Protein AF-A0A9E2B7E9-F1 (afdb_monomer_lite)

pLDDT: mean 76.08, std 14.95, range [44.81, 96.19]

Secondary structure (DSSP, 8-state):
-EEEEEEEETTEEEEEEEEEEEEEEESSSS--EEEEEEEES--SS-S-HHHHHHHHHHHHHHHHHHHTTPPPS--------S----

Structure (mmCIF, N/CA/C/O backbone):
data_AF-A0A9E2B7E9-F1
#
_entry.id   AF-A0A9E2B7E9-F1
#
loop_
_atom_site.group_PDB
_atom_site.id
_atom_site.type_symbol
_atom_site.label_atom_id
_atom_site.label_alt_id
_atom_site.label_comp_id
_atom_site.label_asym_id
_atom_site.label_entity_id
_atom_site.label_seq_id
_atom_site.pdbx_PDB_ins_code
_atom_site.Cartn_x
_atom_site.Cartn_y
_atom_site.Cartn_z
_atom_site.occupancy
_atom_site.B_iso_or_equiv
_atom_site.auth_seq_id
_atom_site.auth_comp_id
_atom_site.auth_asym_id
_atom_site.auth_atom_id
_atom_site.pdbx_PDB_model_num
ATOM 1 N N . LYS A 1 1 ? 3.516 -4.551 3.815 1.00 67.56 1 LYS A N 1
ATOM 2 C CA . LYS A 1 1 ? 4.756 -5.224 3.351 1.00 67.56 1 LYS A CA 1
ATOM 3 C C . LYS A 1 1 ? 5.015 -4.823 1.903 1.00 67.56 1 LYS A C 1
ATOM 5 O O . LYS A 1 1 ? 4.070 -4.775 1.127 1.00 67.56 1 LYS A O 1
ATOM 10 N N . THR A 1 2 ? 6.265 -4.524 1.554 1.00 62.44 2 THR A N 1
ATOM 11 C CA . THR A 1 2 ? 6.668 -4.118 0.199 1.00 62.44 2 THR A CA 1
ATOM 12 C C . THR A 1 2 ? 7.577 -5.176 -0.425 1.00 62.44 2 THR A C 1
ATOM 14 O O . THR A 1 2 ? 8.289 -5.885 0.296 1.00 62.44 2 THR A O 1
ATOM 17 N N . GLY A 1 3 ? 7.517 -5.303 -1.748 1.00 62.38 3 GLY A N 1
ATOM 18 C CA . GLY A 1 3 ? 8.371 -6.163 -2.560 1.00 62.38 3 GLY A CA 1
ATOM 19 C C . GLY A 1 3 ? 8.725 -5.470 -3.876 1.00 62.38 3 GLY A C 1
ATOM 20 O O . GLY A 1 3 ? 7.973 -4.642 -4.388 1.00 62.38 3 GLY A O 1
ATOM 21 N N . THR A 1 4 ? 9.902 -5.759 -4.413 1.00 59.38 4 THR A N 1
ATOM 22 C CA . THR A 1 4 ? 10.329 -5.306 -5.743 1.00 59.38 4 THR A CA 1
ATOM 23 C C . THR A 1 4 ? 10.997 -6.490 -6.415 1.00 59.38 4 THR A C 1
ATOM 25 O O . THR A 1 4 ? 11.887 -7.100 -5.822 1.00 59.38 4 THR A O 1
ATOM 28 N N . ALA A 1 5 ? 10.526 -6.855 -7.602 1.00 62.22 5 ALA A N 1
ATOM 29 C CA . ALA A 1 5 ? 11.020 -7.998 -8.360 1.00 62.22 5 ALA A CA 1
ATOM 30 C C . ALA A 1 5 ? 11.449 -7.542 -9.756 1.00 62.22 5 ALA A C 1
ATOM 32 O O . ALA A 1 5 ? 10.818 -6.659 -10.327 1.00 62.22 5 ALA A O 1
ATOM 33 N N . LYS A 1 6 ? 12.506 -8.139 -10.314 1.00 62.06 6 LYS A N 1
ATOM 34 C CA . LYS A 1 6 ? 12.847 -7.948 -11.731 1.00 62.06 6 LYS A CA 1
ATOM 35 C C . LYS A 1 6 ? 11.867 -8.726 -12.605 1.00 62.06 6 LYS A C 1
ATOM 37 O O . LYS A 1 6 ? 11.517 -9.860 -12.261 1.00 62.06 6 LYS A O 1
ATOM 42 N N . LYS A 1 7 ? 11.436 -8.144 -13.722 1.00 59.12 7 LYS A N 1
ATOM 43 C CA . LYS A 1 7 ? 10.517 -8.799 -14.660 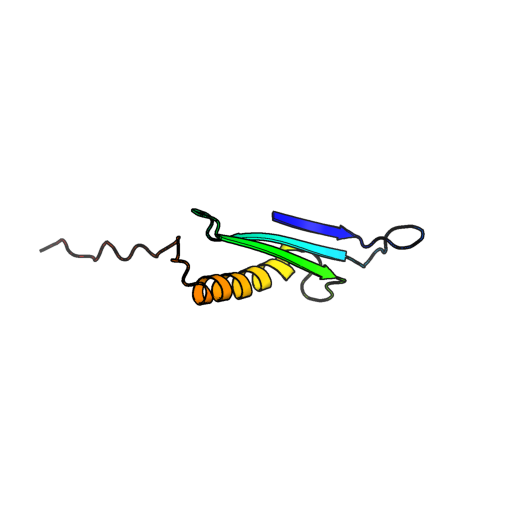1.00 59.12 7 LYS A CA 1
ATOM 44 C C . LYS A 1 7 ? 11.230 -9.951 -15.368 1.00 59.12 7 LYS A C 1
ATOM 46 O O . LYS A 1 7 ? 12.344 -9.801 -15.871 1.00 59.12 7 LYS A O 1
ATOM 51 N N . SER A 1 8 ? 10.596 -11.121 -15.377 1.00 63.81 8 SER A N 1
ATOM 52 C CA . SER A 1 8 ? 11.103 -12.292 -16.093 1.00 63.81 8 SER A CA 1
ATOM 53 C C . SER A 1 8 ? 10.647 -12.249 -17.549 1.00 63.81 8 SER A C 1
ATOM 55 O O . SER A 1 8 ? 9.477 -11.988 -17.828 1.00 63.81 8 SER A O 1
ATOM 5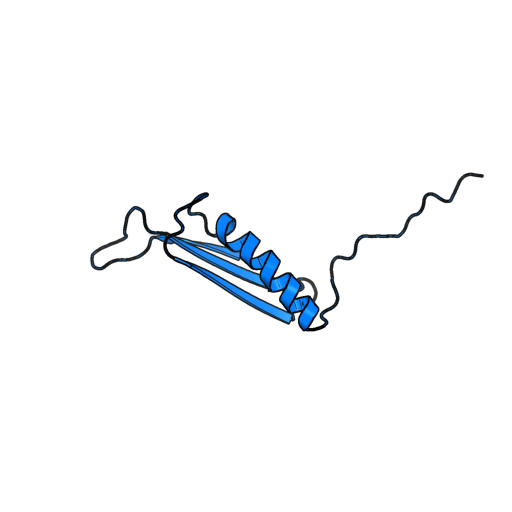7 N N . ILE A 1 9 ? 11.571 -12.528 -18.464 1.00 70.31 9 ILE A N 1
ATOM 58 C CA . ILE A 1 9 ? 11.321 -12.692 -19.899 1.00 70.31 9 ILE A CA 1
ATOM 59 C C . ILE A 1 9 ? 11.814 -14.063 -20.362 1.00 70.31 9 ILE A C 1
ATOM 61 O O . ILE A 1 9 ? 12.606 -14.718 -19.680 1.00 70.31 9 ILE A O 1
ATOM 65 N N . ALA A 1 10 ? 11.354 -14.517 -21.531 1.00 58.19 10 ALA A N 1
ATOM 66 C CA . ALA A 1 10 ? 11.820 -15.771 -22.114 1.00 58.19 10 ALA A CA 1
ATOM 67 C C . ALA A 1 10 ? 13.348 -15.723 -22.314 1.00 58.19 10 ALA A C 1
ATOM 69 O O . ALA A 1 10 ? 13.843 -15.016 -23.186 1.00 58.19 10 ALA A O 1
ATOM 70 N N . GLY A 1 11 ? 14.084 -16.463 -21.477 1.00 67.56 11 GLY A N 1
ATOM 71 C CA . GLY A 1 11 ? 15.549 -16.517 -21.499 1.00 67.56 11 GLY A CA 1
ATOM 72 C C . GLY A 1 11 ? 16.272 -15.754 -20.381 1.00 67.56 11 GLY A C 1
ATOM 73 O O . GLY A 1 11 ? 17.497 -15.820 -20.340 1.00 67.56 11 GLY A O 1
ATOM 74 N N . GLY A 1 12 ? 15.575 -15.081 -19.453 1.00 68.81 12 GLY A N 1
ATOM 75 C CA . GLY A 1 12 ? 16.232 -14.422 -18.316 1.00 68.81 12 GLY A CA 1
ATOM 76 C C . GLY A 1 12 ? 15.381 -13.381 -17.582 1.00 68.81 12 GLY A C 1
ATOM 77 O O . GLY A 1 12 ? 14.159 -13.494 -17.486 1.00 68.81 12 GLY A O 1
ATOM 78 N N . TYR A 1 13 ? 16.043 -12.358 -17.046 1.00 62.56 13 TYR A N 1
ATOM 79 C CA . TYR A 1 13 ? 15.415 -11.170 -16.461 1.00 62.56 13 TYR A CA 1
ATOM 80 C C . TYR A 1 13 ? 15.770 -9.957 -17.324 1.00 62.56 13 TYR A C 1
ATOM 82 O O . TYR A 1 13 ? 16.926 -9.845 -17.731 1.00 62.56 13 TYR A O 1
ATOM 90 N N . GLN A 1 14 ? 14.817 -9.056 -17.588 1.00 60.81 14 GLN A N 1
ATOM 91 C CA . GLN A 1 14 ? 15.159 -7.759 -18.187 1.00 60.81 14 GLN A CA 1
ATOM 92 C C . GLN A 1 14 ? 15.914 -6.904 -17.165 1.00 60.81 14 GLN A C 1
ATOM 94 O O . GLN A 1 14 ? 15.609 -6.937 -15.969 1.00 60.81 14 GLN A O 1
ATOM 99 N N . GLU A 1 15 ? 16.938 -6.180 -17.622 1.00 59.28 15 GLU A N 1
ATOM 100 C CA . GLU A 1 15 ? 17.825 -5.421 -16.733 1.00 59.28 15 GLU A CA 1
ATOM 101 C C . GLU A 1 15 ? 17.128 -4.206 -16.102 1.00 59.28 15 GLU A C 1
ATOM 103 O O . GLU A 1 15 ? 17.385 -3.923 -14.926 1.00 59.28 15 GLU A O 1
ATOM 108 N N . ASP A 1 16 ? 16.190 -3.593 -16.835 1.00 61.69 16 ASP A N 1
ATOM 109 C CA . ASP A 1 16 ? 15.539 -2.327 -16.476 1.00 61.69 16 ASP A CA 1
ATOM 110 C C . ASP A 1 16 ? 14.029 -2.432 -16.185 1.00 61.69 16 ASP A C 1
ATOM 112 O O . ASP A 1 16 ? 13.422 -1.457 -15.742 1.00 61.69 16 ASP A O 1
ATOM 116 N N . ASP A 1 17 ? 13.428 -3.617 -16.336 1.00 64.50 17 ASP A N 1
ATOM 117 C CA . ASP A 1 17 ? 12.012 -3.829 -16.025 1.00 64.50 17 ASP A CA 1
ATOM 118 C C . ASP A 1 17 ? 11.831 -4.346 -14.597 1.00 64.50 17 ASP A C 1
ATOM 120 O O . ASP A 1 17 ? 12.296 -5.431 -14.217 1.00 64.50 17 ASP A O 1
ATOM 124 N N . TYR A 1 18 ? 11.068 -3.596 -13.807 1.00 66.56 18 TYR A N 1
ATOM 125 C CA . TYR A 1 18 ? 10.769 -3.926 -12.420 1.00 66.56 18 TYR A CA 1
ATOM 126 C C . TYR A 1 18 ? 9.264 -4.030 -12.202 1.00 66.56 18 TYR A C 1
ATOM 128 O O . TYR A 1 18 ? 8.481 -3.252 -12.734 1.00 66.56 18 TYR A O 1
ATOM 136 N N . VAL A 1 19 ? 8.863 -4.970 -11.354 1.00 70.38 19 VAL A N 1
ATOM 137 C CA . VAL A 1 19 ? 7.521 -5.037 -10.787 1.00 70.38 19 VAL A CA 1
ATOM 138 C C . VAL A 1 19 ? 7.598 -4.579 -9.339 1.00 70.38 19 VAL A C 1
ATOM 140 O O . VAL A 1 19 ? 8.277 -5.177 -8.494 1.00 70.38 19 VAL A O 1
ATOM 143 N N . ALA A 1 20 ? 6.864 -3.518 -9.049 1.00 72.25 20 ALA A N 1
ATOM 144 C CA . ALA A 1 20 ? 6.687 -2.959 -7.724 1.00 72.25 20 ALA A CA 1
ATOM 145 C C . ALA A 1 20 ? 5.420 -3.541 -7.085 1.00 72.25 20 ALA A C 1
ATOM 147 O O . ALA A 1 20 ? 4.336 -3.414 -7.648 1.00 72.25 20 ALA A O 1
ATOM 148 N N . VAL A 1 21 ? 5.538 -4.156 -5.902 1.00 77.00 21 VAL A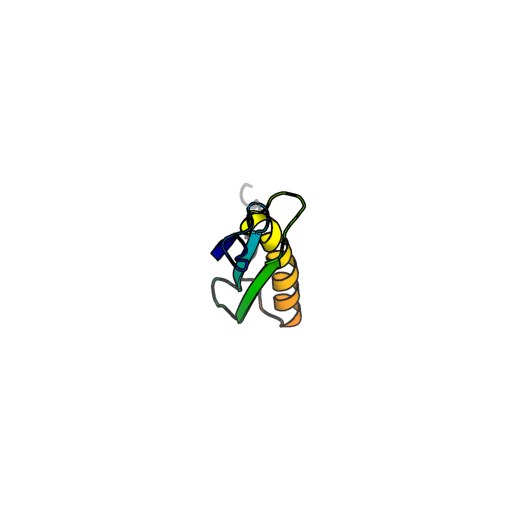 N 1
ATOM 149 C CA . VAL A 1 21 ? 4.392 -4.737 -5.185 1.00 77.00 21 VAL A CA 1
ATOM 150 C C . VAL A 1 21 ? 4.279 -4.168 -3.775 1.00 77.00 21 VAL A C 1
ATOM 152 O O . VAL A 1 21 ? 5.252 -4.124 -3.014 1.00 77.00 21 VAL A O 1
ATOM 155 N N . PHE A 1 22 ? 3.064 -3.786 -3.391 1.00 83.88 22 PHE A N 1
ATOM 156 C CA . PHE A 1 22 ? 2.717 -3.388 -2.031 1.00 83.88 22 PHE A CA 1
ATOM 157 C C . PHE A 1 22 ? 1.487 -4.153 -1.569 1.00 83.88 22 PHE A C 1
ATOM 159 O O . PHE A 1 22 ? 0.482 -4.183 -2.265 1.00 83.88 22 PHE A O 1
ATOM 166 N N . ALA A 1 23 ? 1.543 -4.737 -0.377 1.00 87.19 23 ALA A N 1
ATOM 167 C CA . ALA A 1 23 ? 0.382 -5.334 0.268 1.00 87.19 23 ALA A CA 1
ATOM 168 C C . ALA A 1 23 ? 0.212 -4.758 1.674 1.00 87.19 23 ALA A C 1
ATOM 170 O O . ALA A 1 23 ? 1.180 -4.684 2.442 1.00 87.19 23 ALA A O 1
ATOM 171 N N . GLY A 1 24 ? -1.007 -4.369 2.026 1.00 89.31 24 GLY A N 1
ATOM 172 C CA . GLY A 1 24 ? -1.326 -3.795 3.328 1.00 89.31 24 GLY A CA 1
ATOM 173 C C . GLY A 1 24 ? -2.740 -4.125 3.783 1.00 89.31 24 GLY A C 1
ATOM 174 O O . GLY A 1 24 ? -3.574 -4.582 3.001 1.00 89.31 24 GLY A O 1
ATOM 175 N N . ILE A 1 25 ? -2.978 -3.895 5.069 1.00 93.38 25 ILE A N 1
ATOM 176 C CA . ILE A 1 25 ? -4.266 -4.097 5.731 1.00 93.38 25 ILE A CA 1
ATOM 177 C C . ILE A 1 25 ? -4.638 -2.834 6.502 1.00 93.38 25 ILE A C 1
ATOM 179 O O . ILE A 1 25 ? -3.739 -2.117 6.948 1.00 93.38 25 ILE A O 1
ATOM 183 N N . ALA A 1 26 ? -5.932 -2.563 6.655 1.00 93.19 26 ALA A N 1
ATOM 184 C CA . ALA A 1 26 ? -6.406 -1.437 7.455 1.00 93.19 26 ALA A CA 1
ATOM 185 C C . ALA A 1 26 ? -7.831 -1.662 8.010 1.00 93.19 26 ALA A C 1
ATOM 187 O O . ALA A 1 26 ? -8.631 -2.350 7.360 1.00 93.19 26 ALA A O 1
ATOM 188 N N . PRO A 1 27 ? -8.182 -1.071 9.171 1.00 93.12 27 PRO A N 1
ATOM 189 C CA . PRO A 1 27 ? -7.290 -0.454 10.167 1.00 93.12 27 PRO A CA 1
ATOM 190 C C . PRO A 1 27 ? -6.311 -1.469 10.791 1.00 93.12 27 PRO A C 1
ATOM 192 O O . PRO A 1 27 ? -6.524 -2.674 10.678 1.00 93.12 27 PRO A O 1
ATOM 195 N N . ALA A 1 28 ? -5.214 -1.022 11.407 1.00 89.69 28 ALA A N 1
ATOM 196 C CA . ALA A 1 28 ? -4.184 -1.941 11.914 1.00 89.69 28 ALA A CA 1
ATOM 197 C C . ALA A 1 28 ? -4.635 -2.670 13.190 1.00 89.69 28 ALA A C 1
ATOM 199 O O . 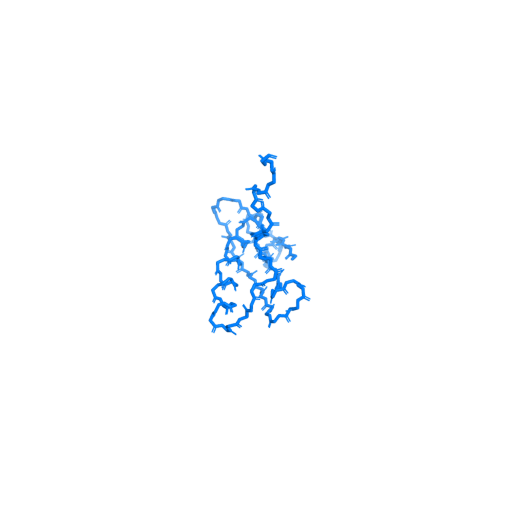ALA A 1 28 ? -4.322 -3.844 13.384 1.00 89.69 28 ALA A O 1
ATOM 200 N N . SER A 1 29 ? -5.391 -1.970 14.037 1.00 90.12 29 SER A N 1
ATOM 201 C CA . SER A 1 29 ? -5.929 -2.490 15.301 1.00 90.12 29 SER A CA 1
ATOM 202 C C . SER A 1 29 ? -7.040 -3.533 15.114 1.00 90.12 29 SER A C 1
ATOM 204 O O . SER A 1 29 ? -7.123 -4.492 15.879 1.00 90.12 29 SER A O 1
ATOM 206 N N . ASN A 1 30 ? -7.886 -3.360 14.094 1.00 92.31 30 ASN A N 1
ATOM 207 C CA . ASN A 1 30 ? -8.979 -4.269 13.749 1.00 92.31 30 ASN A CA 1
ATOM 208 C C . ASN A 1 30 ? -9.154 -4.334 12.219 1.00 92.31 30 ASN A C 1
ATOM 210 O O . ASN A 1 30 ? -9.977 -3.595 11.675 1.00 92.31 30 ASN A O 1
ATOM 214 N N . PRO A 1 31 ? -8.378 -5.178 11.512 1.00 93.94 31 PRO A N 1
ATOM 215 C CA . PRO A 1 31 ? -8.350 -5.202 10.051 1.00 93.94 31 PRO A CA 1
ATOM 216 C C . PRO A 1 31 ? -9.710 -5.491 9.412 1.00 93.94 31 PRO A C 1
ATOM 218 O O . PRO A 1 31 ? -10.351 -6.500 9.701 1.00 93.94 31 PRO A O 1
ATOM 221 N N . ARG A 1 32 ? -10.132 -4.618 8.491 1.00 93.75 32 ARG A N 1
ATOM 222 C CA . ARG A 1 32 ? -11.385 -4.753 7.722 1.00 93.75 32 ARG A CA 1
ATOM 223 C C . ARG A 1 32 ? -11.151 -4.914 6.228 1.00 93.75 32 ARG A C 1
ATOM 225 O O . ARG A 1 32 ? -11.982 -5.510 5.551 1.00 93.75 32 ARG A O 1
ATOM 232 N N . LEU A 1 33 ? -10.033 -4.392 5.727 1.00 93.88 33 LEU A N 1
ATOM 233 C CA . LEU A 1 33 ? -9.658 -4.423 4.321 1.00 93.88 33 LEU A CA 1
ATOM 234 C C . LEU A 1 33 ? -8.236 -4.953 4.149 1.00 93.88 33 LEU A C 1
ATOM 236 O O . LEU A 1 33 ? -7.346 -4.649 4.944 1.00 93.88 33 LEU A O 1
ATOM 240 N N . VAL A 1 34 ? -8.038 -5.699 3.064 1.00 94.81 34 VAL A N 1
ATOM 241 C CA . VAL A 1 34 ? -6.734 -6.103 2.533 1.00 94.81 34 VAL A CA 1
ATOM 242 C C . VAL A 1 34 ? -6.615 -5.502 1.141 1.00 94.81 34 VAL A C 1
ATOM 244 O O . VAL A 1 34 ? -7.554 -5.593 0.352 1.00 94.81 34 VAL A O 1
ATOM 247 N N . MET A 1 35 ? -5.470 -4.907 0.825 1.00 92.00 35 MET A N 1
ATOM 248 C CA . MET A 1 35 ? -5.210 -4.360 -0.502 1.00 92.00 35 MET A CA 1
ATOM 249 C C . MET A 1 35 ? -3.807 -4.734 -0.964 1.00 92.00 35 MET A C 1
ATOM 251 O O . MET A 1 35 ? -2.834 -4.572 -0.224 1.00 92.00 35 MET A O 1
ATOM 255 N N . ALA A 1 36 ? -3.726 -5.226 -2.198 1.00 89.94 36 ALA A N 1
ATOM 256 C CA . ALA A 1 36 ? -2.489 -5.495 -2.910 1.00 89.94 36 ALA A CA 1
ATOM 257 C C . ALA A 1 36 ? -2.425 -4.600 -4.152 1.00 89.94 36 ALA A C 1
ATOM 259 O O . ALA A 1 36 ? -3.405 -4.470 -4.881 1.00 89.94 36 ALA A O 1
ATOM 260 N N . ILE A 1 37 ? -1.273 -3.982 -4.373 1.00 86.81 37 ILE A N 1
ATOM 261 C CA . ILE A 1 37 ? -0.983 -3.081 -5.482 1.00 86.81 37 ILE A CA 1
ATOM 262 C C . ILE A 1 37 ? 0.205 -3.665 -6.228 1.00 86.81 37 ILE A C 1
ATOM 264 O O . ILE A 1 37 ? 1.208 -4.023 -5.608 1.00 86.81 37 ILE A O 1
ATOM 268 N N . MET A 1 38 ? 0.084 -3.733 -7.547 1.00 84.25 38 MET A N 1
ATOM 269 C CA . MET A 1 38 ? 1.151 -4.106 -8.463 1.00 84.25 38 MET A CA 1
ATOM 270 C C . MET A 1 38 ? 1.305 -2.985 -9.486 1.00 84.25 38 MET A C 1
ATOM 272 O O . MET A 1 38 ? 0.320 -2.557 -10.083 1.00 84.25 38 MET A O 1
ATOM 276 N N . ILE A 1 39 ? 2.532 -2.510 -9.664 1.00 80.94 39 ILE A N 1
ATOM 277 C CA . ILE A 1 39 ? 2.897 -1.524 -10.678 1.00 80.94 39 ILE A CA 1
ATOM 278 C C . ILE A 1 39 ? 3.941 -2.189 -11.568 1.00 80.94 39 ILE A C 1
ATOM 280 O O . ILE A 1 39 ? 5.002 -2.590 -11.084 1.00 80.94 39 ILE A O 1
ATOM 284 N N . ASP A 1 40 ? 3.595 -2.355 -12.840 1.00 80.06 40 ASP A N 1
ATOM 285 C CA . ASP A 1 40 ? 4.474 -2.906 -13.869 1.00 80.06 40 ASP A CA 1
ATOM 286 C C . ASP A 1 40 ? 5.284 -1.767 -14.498 1.00 80.06 40 ASP A C 1
ATOM 288 O O . ASP A 1 40 ? 4.720 -0.715 -14.798 1.00 80.06 40 ASP A O 1
ATOM 292 N N . GLU A 1 41 ? 6.593 -1.972 -14.641 1.00 75.81 41 GLU A N 1
ATOM 293 C CA . GLU A 1 41 ? 7.540 -1.041 -15.274 1.00 75.81 41 GLU A CA 1
ATOM 294 C C . GLU A 1 41 ? 7.430 0.423 -14.772 1.00 75.81 41 GLU A C 1
ATOM 296 O O . GLU A 1 41 ? 7.168 1.344 -15.549 1.00 75.81 41 GLU A O 1
ATOM 301 N N . PRO A 1 42 ? 7.621 0.705 -13.464 1.00 72.94 42 PRO A N 1
ATOM 302 C CA . PRO A 1 42 ? 7.605 2.077 -12.961 1.00 72.94 42 PRO A CA 1
ATOM 303 C C . PRO A 1 42 ? 8.794 2.882 -13.518 1.00 72.94 42 PRO A C 1
ATOM 305 O O . PRO A 1 42 ? 9.950 2.588 -13.219 1.00 72.94 42 PRO A O 1
ATOM 308 N N . THR A 1 43 ? 8.511 3.928 -14.301 1.00 67.38 43 THR A N 1
ATOM 309 C CA . THR A 1 43 ? 9.528 4.694 -15.054 1.00 67.38 43 THR A CA 1
ATOM 310 C C . THR A 1 43 ? 9.963 6.019 -14.413 1.00 67.38 43 THR A C 1
ATOM 312 O O . THR A 1 43 ? 11.018 6.543 -14.766 1.00 67.38 43 THR A O 1
ATOM 315 N N . GLN A 1 44 ? 9.199 6.585 -13.469 1.00 59.94 44 GLN A N 1
ATOM 316 C CA . GLN A 1 44 ? 9.503 7.874 -12.822 1.00 59.94 44 GLN A CA 1
ATOM 317 C C . GLN A 1 44 ? 9.588 7.747 -11.293 1.00 59.94 44 GLN A C 1
ATOM 319 O O . GLN A 1 44 ? 8.817 7.013 -10.684 1.00 59.94 44 GLN A O 1
ATOM 324 N N . ASN A 1 45 ? 10.499 8.509 -10.668 1.00 59.50 45 ASN A N 1
ATOM 325 C CA . ASN A 1 45 ? 10.717 8.589 -9.210 1.00 59.50 45 ASN A CA 1
ATOM 326 C C . ASN A 1 45 ? 11.243 7.308 -8.518 1.00 59.50 45 ASN A C 1
ATOM 328 O O . ASN A 1 45 ? 11.155 7.176 -7.297 1.00 59.50 45 ASN A O 1
ATOM 332 N N . GLY A 1 46 ? 11.873 6.409 -9.283 1.00 58.50 46 GLY A N 1
ATOM 333 C CA . GLY A 1 46 ? 12.528 5.192 -8.791 1.00 58.50 46 GLY A CA 1
ATOM 334 C C . GLY A 1 46 ? 11.678 3.926 -8.947 1.00 58.50 46 GLY A C 1
ATOM 335 O O . GLY A 1 46 ? 10.468 3.982 -9.111 1.00 58.50 46 GLY A O 1
ATOM 336 N N . TYR A 1 47 ? 12.328 2.762 -8.887 1.00 58.09 47 TYR A N 1
ATOM 337 C CA . TYR A 1 47 ? 11.715 1.443 -9.129 1.00 58.09 47 TYR A CA 1
ATOM 338 C C . TYR A 1 47 ? 11.352 0.677 -7.845 1.00 58.09 47 TYR A C 1
ATOM 340 O O . TYR A 1 47 ? 10.800 -0.423 -7.895 1.00 58.09 47 TYR A O 1
ATOM 348 N N . TYR A 1 48 ? 11.660 1.228 -6.668 1.00 59.56 48 TYR A N 1
ATOM 349 C CA . TYR A 1 48 ? 11.346 0.578 -5.398 1.00 59.56 48 TYR A CA 1
ATOM 350 C C . TYR A 1 48 ? 9.839 0.603 -5.151 1.00 59.56 48 TYR A C 1
ATOM 352 O O . TYR A 1 48 ? 9.245 1.658 -4.921 1.00 59.56 48 TYR A O 1
ATOM 360 N N . GLY A 1 49 ? 9.219 -0.576 -5.112 1.00 58.16 49 GLY A N 1
ATOM 361 C CA . GLY A 1 49 ? 7.766 -0.703 -5.006 1.00 58.16 49 GLY A CA 1
ATOM 362 C C . GLY A 1 49 ? 7.149 -0.123 -3.739 1.00 58.16 49 GLY A C 1
ATOM 363 O O . GLY A 1 49 ? 5.971 0.205 -3.735 1.00 58.16 49 GLY A O 1
ATOM 364 N N . GLY A 1 50 ? 7.943 0.100 -2.690 1.00 59.06 50 GLY A N 1
ATOM 365 C CA . GLY A 1 50 ? 7.491 0.852 -1.522 1.00 59.06 50 GLY A CA 1
ATOM 366 C C . GLY A 1 50 ? 7.294 2.349 -1.771 1.00 59.06 50 GLY A C 1
ATOM 367 O O . GLY A 1 50 ? 6.387 2.920 -1.184 1.00 59.06 50 GLY A O 1
ATOM 368 N N . LEU A 1 51 ? 8.095 2.983 -2.632 1.00 65.56 51 LEU A N 1
ATOM 369 C CA . LEU A 1 51 ? 8.006 4.427 -2.887 1.00 65.56 51 LEU A CA 1
ATOM 370 C C . LEU A 1 51 ? 6.850 4.774 -3.826 1.00 65.56 51 LEU A C 1
ATOM 372 O O . LEU A 1 51 ? 6.152 5.754 -3.591 1.00 65.56 51 LEU A O 1
ATOM 376 N N . VAL A 1 52 ? 6.620 3.955 -4.856 1.00 73.19 52 VAL A N 1
ATOM 377 C CA . VAL A 1 52 ? 5.585 4.236 -5.864 1.00 73.19 52 VAL A CA 1
ATOM 378 C C . VAL A 1 52 ? 4.200 3.775 -5.401 1.00 73.19 52 VAL A C 1
ATOM 380 O O . VAL A 1 52 ? 3.216 4.482 -5.596 1.00 73.19 52 VAL A O 1
ATOM 383 N N . ALA A 1 53 ? 4.097 2.612 -4.750 1.00 78.62 53 ALA A N 1
ATOM 384 C CA . ALA A 1 53 ? 2.795 2.044 -4.396 1.00 78.62 53 ALA A CA 1
ATOM 385 C C . ALA A 1 53 ? 2.264 2.485 -3.019 1.00 78.62 53 ALA A C 1
ATOM 387 O O . ALA A 1 53 ? 1.064 2.367 -2.776 1.00 78.62 53 ALA A O 1
ATOM 388 N N . ALA A 1 54 ? 3.102 3.009 -2.114 1.00 81.06 54 ALA A N 1
ATOM 389 C CA . ALA A 1 54 ? 2.626 3.461 -0.801 1.00 81.06 54 ALA A CA 1
ATOM 390 C C . ALA A 1 54 ? 1.693 4.692 -0.860 1.00 81.06 54 ALA A C 1
ATOM 392 O O . ALA A 1 54 ? 0.665 4.653 -0.182 1.00 81.06 54 ALA A O 1
ATOM 393 N N . PRO A 1 55 ? 1.960 5.743 -1.666 1.00 86.38 55 PRO A N 1
ATOM 394 C CA . PRO A 1 55 ? 1.031 6.869 -1.804 1.00 86.38 55 PRO A CA 1
ATOM 395 C C . PRO A 1 55 ? -0.328 6.435 -2.365 1.00 86.38 55 PRO A C 1
ATOM 397 O O . PRO A 1 55 ? -1.369 6.825 -1.842 1.00 86.38 55 PRO A O 1
ATOM 400 N N . VAL A 1 56 ? -0.313 5.539 -3.361 1.00 88.88 56 VAL A N 1
ATOM 401 C CA . VAL A 1 56 ? -1.529 4.939 -3.932 1.00 88.88 56 VAL A CA 1
ATOM 402 C C . VAL A 1 56 ? -2.295 4.160 -2.863 1.00 88.88 56 VAL A C 1
ATOM 404 O O . VAL A 1 56 ? -3.511 4.303 -2.741 1.00 88.88 56 VAL A O 1
ATOM 407 N N . PHE A 1 57 ? -1.590 3.372 -2.040 1.00 90.50 57 PHE A N 1
ATOM 408 C CA . PHE A 1 57 ? -2.217 2.652 -0.937 1.00 90.50 57 PHE A CA 1
ATOM 409 C C . PHE A 1 57 ? -2.923 3.603 0.029 1.00 90.50 57 PHE A C 1
ATOM 411 O O . PHE A 1 57 ? -4.086 3.382 0.359 1.00 90.50 57 PHE A O 1
ATOM 418 N N . GLN A 1 58 ? -2.232 4.660 0.460 1.00 90.38 58 GLN A N 1
ATOM 419 C CA . GLN A 1 58 ? -2.752 5.618 1.430 1.00 90.38 58 GLN A CA 1
ATOM 420 C C . GLN A 1 58 ? -4.033 6.298 0.935 1.00 90.38 58 GLN A C 1
ATOM 422 O O . GLN A 1 58 ? -5.002 6.384 1.691 1.00 90.38 58 GLN A O 1
ATOM 427 N N . GLU A 1 59 ? -4.058 6.761 -0.314 1.00 93.88 59 GLU A N 1
ATOM 428 C CA . GLU A 1 59 ? -5.210 7.465 -0.883 1.00 93.88 59 GLU A CA 1
ATOM 429 C C . GLU A 1 59 ? -6.431 6.545 -1.019 1.00 93.88 59 GLU A C 1
ATOM 431 O O . GLU A 1 59 ? -7.525 6.870 -0.544 1.00 93.88 59 GLU A O 1
ATOM 436 N N . VAL A 1 60 ? -6.242 5.364 -1.614 1.00 94.75 60 VAL A N 1
ATOM 437 C CA . VAL A 1 60 ? -7.343 4.435 -1.894 1.00 94.75 60 VAL A CA 1
ATOM 438 C C . VAL A 1 60 ? -7.903 3.844 -0.604 1.00 94.75 60 VAL A C 1
ATOM 440 O O . VAL A 1 60 ? -9.120 3.852 -0.406 1.00 94.75 60 VAL A O 1
ATOM 443 N N . ILE A 1 61 ? -7.040 3.375 0.306 1.00 94.69 61 ILE A N 1
ATOM 444 C CA . ILE A 1 61 ? -7.503 2.726 1.537 1.00 94.69 61 ILE A CA 1
ATOM 445 C C . ILE A 1 61 ? -8.221 3.724 2.455 1.00 94.69 61 ILE A C 1
ATOM 447 O O . ILE A 1 61 ? -9.246 3.380 3.038 1.00 94.69 61 ILE A O 1
ATOM 451 N N . SER A 1 62 ? -7.750 4.976 2.534 1.00 92.75 62 SER A N 1
ATOM 452 C CA . SER A 1 62 ? -8.375 6.009 3.374 1.00 92.75 62 SER A CA 1
ATOM 453 C C . SER A 1 62 ? -9.784 6.352 2.896 1.00 92.75 62 SER A C 1
ATOM 455 O O . SER A 1 62 ? -10.698 6.496 3.708 1.00 92.75 62 SER A O 1
ATOM 457 N N . ASN A 1 63 ? -9.981 6.457 1.581 1.00 95.25 63 ASN A N 1
ATOM 458 C CA . ASN A 1 63 ? -11.302 6.704 1.008 1.00 95.25 63 ASN A CA 1
ATOM 459 C C . ASN A 1 63 ? -12.219 5.483 1.145 1.00 95.25 63 ASN A C 1
ATOM 461 O O . ASN A 1 63 ? -13.380 5.639 1.520 1.00 95.25 63 ASN A O 1
ATOM 465 N N . ALA A 1 64 ? -11.701 4.272 0.918 1.00 95.12 64 ALA A N 1
ATOM 466 C CA . ALA A 1 64 ? -12.471 3.039 1.070 1.00 95.12 64 ALA A CA 1
ATOM 467 C C . ALA A 1 64 ? -12.995 2.858 2.503 1.00 95.12 64 ALA A C 1
ATOM 469 O O . ALA A 1 64 ? -14.174 2.565 2.692 1.00 95.12 64 ALA A O 1
ATOM 470 N N . LEU A 1 65 ? -12.154 3.089 3.516 1.00 94.94 65 LEU A N 1
ATOM 471 C CA . LEU A 1 65 ? -12.561 3.000 4.921 1.00 94.94 65 LEU A CA 1
ATOM 472 C C . LEU A 1 65 ? -13.664 4.006 5.270 1.00 94.94 65 LEU A C 1
ATOM 474 O O . LEU A 1 65 ? -14.599 3.645 5.976 1.00 94.94 65 LEU A O 1
ATOM 478 N N . ARG A 1 66 ? -13.597 5.234 4.734 1.00 93.19 66 ARG A N 1
ATOM 479 C CA . ARG A 1 66 ? -14.642 6.255 4.930 1.00 93.19 66 ARG A CA 1
ATOM 480 C C . ARG A 1 66 ? -15.964 5.869 4.275 1.00 93.19 66 ARG A C 1
ATOM 482 O O . ARG A 1 66 ? -17.008 6.030 4.890 1.00 93.19 66 ARG A O 1
ATOM 489 N N . ILE A 1 67 ? -15.925 5.353 3.045 1.00 96.19 67 ILE A N 1
ATOM 490 C CA . ILE A 1 67 ? -17.128 4.894 2.329 1.00 96.19 67 ILE A CA 1
ATOM 491 C C . ILE A 1 67 ? -17.801 3.743 3.084 1.00 96.19 67 ILE A C 1
ATOM 493 O O . ILE A 1 67 ? -19.025 3.657 3.122 1.00 96.19 67 ILE A O 1
ATOM 497 N N . LEU A 1 68 ? -17.001 2.867 3.690 1.00 95.31 68 LEU A N 1
ATOM 498 C CA . LEU A 1 68 ? -17.476 1.714 4.452 1.00 95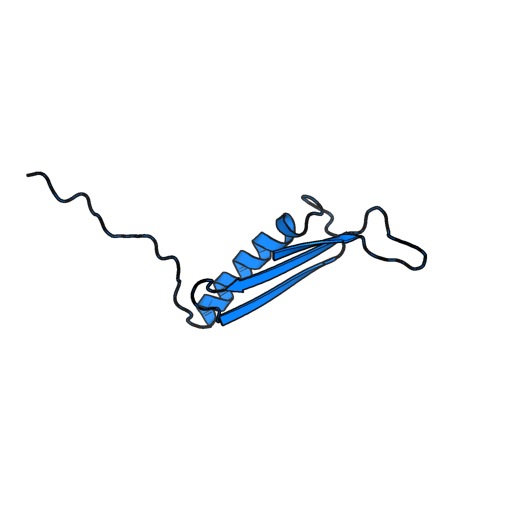.31 68 LEU A CA 1
ATOM 499 C C . LEU A 1 68 ? -17.784 2.030 5.923 1.00 95.31 68 LEU A C 1
ATOM 501 O O . LEU A 1 68 ? -18.021 1.098 6.692 1.00 95.31 68 LEU A O 1
ATOM 505 N N . ASP A 1 69 ? -17.764 3.310 6.306 1.00 95.00 69 ASP A N 1
ATOM 506 C CA . ASP A 1 69 ? -18.034 3.790 7.666 1.00 95.00 69 ASP A CA 1
ATOM 507 C C . ASP A 1 69 ? -17.185 3.078 8.740 1.00 95.00 69 ASP A C 1
ATOM 509 O O . ASP A 1 69 ? -17.638 2.733 9.833 1.00 95.00 69 ASP A O 1
ATOM 513 N N . VAL A 1 70 ? -15.920 2.796 8.410 1.00 93.69 70 VAL A N 1
ATOM 514 C CA . VAL A 1 70 ? -14.971 2.195 9.349 1.00 93.69 70 VAL A CA 1
ATOM 515 C C . VAL A 1 70 ? -14.357 3.307 10.206 1.00 93.69 70 VAL A C 1
ATOM 517 O O . VAL A 1 70 ? -13.730 4.217 9.653 1.00 93.69 70 VAL A O 1
ATOM 520 N N . PRO A 1 71 ? -14.490 3.253 11.546 1.00 90.75 71 PRO A N 1
ATOM 521 C CA . PRO A 1 71 ? -13.961 4.292 12.419 1.00 90.75 71 PRO A CA 1
ATOM 522 C C . PRO A 1 71 ? -12.423 4.347 12.358 1.00 90.75 71 PRO A C 1
ATOM 524 O O . PRO A 1 71 ? -11.783 3.292 12.285 1.00 90.75 71 PRO A O 1
ATOM 527 N N . PRO A 1 72 ? -11.814 5.548 12.420 1.00 88.00 72 PRO A N 1
ATOM 528 C CA . PRO A 1 72 ? -10.366 5.685 12.533 1.00 88.00 72 PRO A CA 1
ATOM 529 C C . PRO A 1 72 ? -9.850 5.054 13.828 1.00 88.00 72 PRO A C 1
ATOM 531 O O . PRO A 1 72 ? -10.474 5.203 14.879 1.00 88.00 72 PRO A O 1
ATOM 534 N N . ASP A 1 73 ? -8.693 4.398 13.764 1.00 87.81 73 ASP A N 1
ATOM 535 C CA . ASP A 1 73 ? -8.039 3.796 14.930 1.00 87.81 73 ASP A CA 1
ATOM 536 C C . ASP A 1 73 ? -6.855 4.605 15.479 1.00 87.81 73 ASP A C 1
ATOM 538 O O . ASP A 1 73 ? -6.362 4.298 16.561 1.00 87.81 73 ASP A O 1
ATOM 542 N N . ASP A 1 74 ? -6.455 5.669 14.780 1.00 84.75 74 ASP A N 1
ATOM 543 C CA . ASP A 1 74 ? -5.448 6.640 15.216 1.00 84.75 74 ASP A CA 1
ATOM 544 C C . ASP A 1 74 ? -6.057 8.051 15.246 1.00 84.75 74 ASP A C 1
ATOM 546 O O . ASP A 1 74 ? -5.962 8.836 14.298 1.00 84.75 74 ASP A O 1
ATOM 550 N N . LEU A 1 75 ? -6.795 8.346 16.320 1.00 81.38 75 LEU A N 1
ATOM 551 C CA . LEU A 1 75 ? -7.380 9.665 16.548 1.00 81.38 75 LEU A CA 1
ATOM 552 C C . LEU A 1 75 ? -6.353 10.573 17.243 1.00 81.38 75 LEU A C 1
ATOM 554 O O . LEU A 1 75 ? -5.785 10.171 18.260 1.00 81.38 75 LEU A O 1
ATOM 558 N N . PRO A 1 76 ? -6.150 11.822 16.777 1.00 72.56 76 PRO A N 1
ATOM 559 C CA . PRO A 1 76 ? -5.275 12.756 17.468 1.00 72.56 76 PRO A CA 1
ATOM 560 C C . PRO A 1 76 ? -5.796 13.002 18.887 1.00 72.56 76 PRO A C 1
ATOM 562 O O . PRO A 1 76 ? -6.973 13.308 19.089 1.00 72.56 76 PRO A O 1
ATOM 565 N N . THR A 1 77 ? -4.913 12.885 19.879 1.00 64.12 77 THR A N 1
ATOM 566 C CA . THR A 1 77 ? -5.222 13.101 21.297 1.00 64.12 77 THR A CA 1
ATOM 567 C C . THR A 1 77 ? -5.609 14.563 21.548 1.00 64.12 77 THR A C 1
ATOM 569 O O . THR A 1 77 ? -4.792 15.379 21.967 1.00 64.12 77 THR A O 1
ATOM 572 N N . LEU A 1 78 ? -6.871 14.929 21.329 1.00 65.38 78 LEU A N 1
ATOM 573 C CA . LEU A 1 78 ? -7.416 16.258 21.645 1.00 65.38 78 LEU A CA 1
ATOM 574 C C . LEU A 1 78 ? -7.713 16.422 23.153 1.00 65.38 78 LEU A C 1
ATOM 576 O O . LEU A 1 78 ? -8.724 17.003 23.536 1.00 65.38 78 LEU A O 1
ATOM 580 N N . ALA A 1 79 ? -6.839 15.919 24.033 1.00 59.28 79 ALA A N 1
ATOM 581 C CA . ALA A 1 79 ? -7.045 15.931 25.483 1.00 59.28 79 ALA A CA 1
ATOM 582 C C . ALA A 1 79 ? -5.751 16.195 26.273 1.00 59.28 79 ALA A C 1
ATOM 584 O O . ALA A 1 79 ? -5.196 15.319 26.927 1.00 59.28 79 ALA A O 1
ATOM 585 N N . ARG A 1 80 ? -5.301 17.449 26.244 1.00 56.06 80 ARG A N 1
ATOM 586 C CA . ARG A 1 80 ? -4.973 18.232 27.449 1.00 56.06 80 ARG A CA 1
ATOM 587 C C . ARG A 1 80 ? -4.873 19.686 27.014 1.00 56.06 80 ARG A C 1
ATOM 589 O O . ARG A 1 80 ? -3.816 20.168 26.610 1.00 56.06 80 ARG A O 1
ATOM 596 N N . SER A 1 81 ? -6.010 20.376 27.057 1.00 54.56 81 SER A N 1
ATOM 597 C CA . SER A 1 81 ? -5.991 21.829 27.054 1.00 54.56 81 SER A CA 1
ATOM 598 C C . SER A 1 81 ? -5.110 22.287 28.218 1.00 54.56 81 SER A C 1
ATOM 600 O O . SER A 1 81 ? -5.165 21.760 29.331 1.00 54.56 81 SER A O 1
ATOM 602 N N . LYS A 1 82 ? -4.253 23.265 27.939 1.00 55.75 82 LYS A N 1
ATOM 603 C CA . LYS A 1 82 ? -3.652 24.107 28.966 1.00 55.75 82 LYS A CA 1
ATOM 604 C C . LYS A 1 82 ? -4.797 24.713 29.776 1.00 55.75 82 LYS A C 1
ATOM 606 O O . LYS A 1 82 ? -5.510 25.581 29.286 1.00 55.75 82 LYS A O 1
ATOM 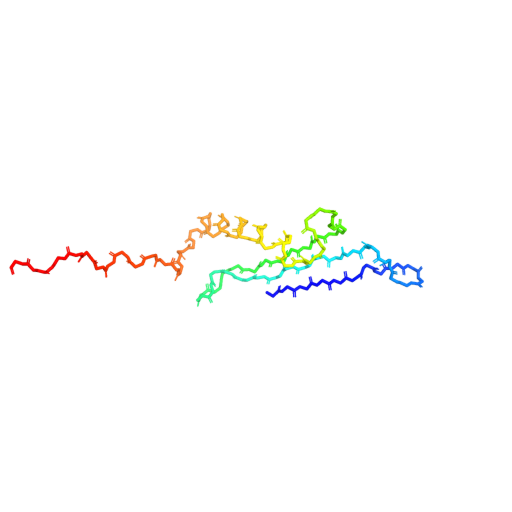611 N N . GLY A 1 83 ? -4.979 24.207 30.984 1.00 56.62 83 GLY A N 1
ATOM 612 C CA . GLY A 1 83 ? -6.022 24.618 31.907 1.00 56.62 83 GLY A CA 1
ATOM 613 C C . GLY A 1 83 ? -5.659 24.178 33.315 1.00 56.62 83 GLY A C 1
ATOM 614 O O . GLY A 1 83 ? -6.366 23.369 33.899 1.00 56.62 83 GLY A O 1
ATOM 615 N N . GLN A 1 84 ? -4.526 24.656 33.833 1.00 52.53 84 GLN A N 1
ATOM 616 C CA . GLN A 1 84 ? -4.259 24.705 35.271 1.00 52.53 84 GLN A CA 1
ATOM 617 C C . GLN A 1 84 ? -3.129 25.698 35.544 1.00 52.53 84 GLN A C 1
ATOM 619 O O . GLN A 1 84 ? -2.032 25.557 35.009 1.00 52.53 84 GLN A O 1
ATOM 624 N N . GLY A 1 85 ? -3.442 26.707 36.352 1.00 49.06 85 GLY A N 1
ATOM 625 C CA . GLY A 1 85 ? -2.519 27.744 36.799 1.00 49.06 85 GLY A CA 1
ATOM 626 C C . GLY A 1 85 ? -3.202 29.103 36.920 1.00 49.06 85 GLY A C 1
ATOM 627 O O . GLY A 1 85 ? -2.800 30.038 36.234 1.00 49.06 85 GLY A O 1
ATOM 628 N N . ALA A 1 86 ? -4.273 29.162 37.717 1.00 44.81 86 ALA A N 1
ATOM 629 C CA . ALA A 1 86 ? -4.589 30.355 38.498 1.00 44.81 86 ALA A CA 1
ATOM 630 C C . ALA A 1 86 ? -3.682 30.362 39.736 1.00 44.81 86 ALA A C 1
ATOM 632 O O . ALA A 1 86 ? -3.331 29.242 40.182 1.00 44.81 86 ALA A O 1
#

Foldseek 3Di:
DWDKDFDDDDPGGDPQKIKTKDWDFPDPVDTDDIDIDIDTRDDPPDRGNCVVCVVVCVVVVVVVCVVVVNDDPDDPPPDDDPDDDD

Radius of gyration: 19.4 Å; chains: 1; bounding box: 36×47×61 Å

Sequence (86 aa):
KTGTAKKSIAGGYQEDDYVAVFAGIAPASNPRLVMAIMIDEPTQNGYYGGLVAAPVFQEVISNALRILDVPPDDLPTLARSKGQGA